Protein AF-A0A3B9WV93-F1 (afdb_monomer)

Nearest PDB structures (foldseek):
  3fdi-assembly1_A  TM=8.995E-01  e=3.261E-06  Eubacterium ventriosum ATCC 27560
  3fdi-assembly1_B  TM=7.992E-01  e=3.435E-06  Eubacterium ventriosum ATCC 27560
  4typ-assembly3_A  TM=5.478E-01  e=4.804E-01  Bacillus subtilis subsp. subtilis str. 168
  8q2b-assembly1_B  TM=4.587E-01  e=6.911E-01  Escherichia coli
  2j96-assembly1_B  TM=1.861E-01  e=6.801E+00  Mastigocladus laminosus

Secondary structure (DSSP, 8-state):
-TTSSHHHHHHHHHHHHT--EESSHHHHHHHHHH---HHHHHHHHHHHHH-GGGGT------SPPPPTTSTTTTSHHHHHHHHHHHHHHHHHH---EE-STTHHHHTTT-TT---B-----HHHHHHHHHTTSS--HHHHHHHHHHHHHHHHHHHHHHHSS-TT-GGGSSB-

Foldseek 3Di:
DALLCPVVVQVVVCVVVVAAEDELVLLVVLCVVLVNDSVLQVVLLVCLLPDPVLVPAALADDLDADDPVDPCNSPSSNSLSSSLVSLVVDVVPTDYRYDASLSLQSCVVPPPDAFEDRDDDVVSSLVSQVVPDVDDDPRSSVVVVSVVSSSQSSNCRHNVDGPPPCVSGPYD

Structure (mmCIF, N/CA/C/O backbone):
data_AF-A0A3B9WV93-F1
#
_entry.id   AF-A0A3B9WV93-F1
#
loop_
_atom_site.group_PDB
_atom_site.id
_atom_site.type_symbol
_atom_site.label_atom_id
_atom_site.label_alt_id
_atom_site.label_comp_id
_atom_site.label_asym_id
_atom_site.label_entity_id
_atom_site.label_seq_id
_atom_site.pdbx_PDB_ins_code
_atom_site.Cartn_x
_atom_site.Cartn_y
_atom_site.Cartn_z
_atom_site.occupancy
_atom_site.B_iso_or_equiv
_atom_site.auth_seq_id
_atom_site.auth_comp_id
_atom_site.auth_asym_id
_atom_site.auth_atom_id
_atom_site.pdbx_PDB_model_num
ATOM 1 N N . MET A 1 1 ? 0.871 -4.706 -9.656 1.00 88.62 1 MET A N 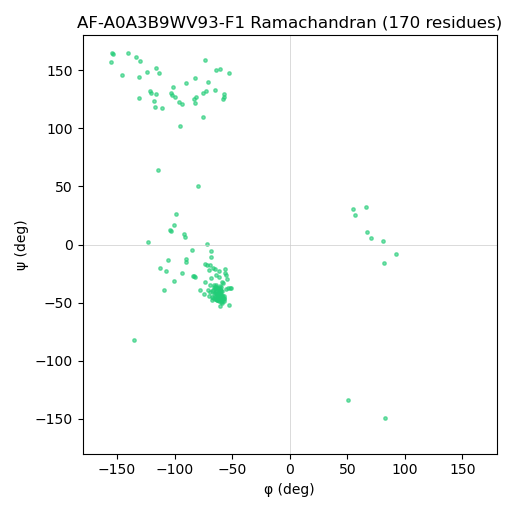1
ATOM 2 C CA . MET A 1 1 ? 2.191 -5.272 -10.055 1.00 88.62 1 MET A CA 1
ATOM 3 C C . MET A 1 1 ? 3.318 -4.223 -9.983 1.00 88.62 1 MET A C 1
ATOM 5 O O . MET A 1 1 ? 3.060 -3.050 -10.228 1.00 88.62 1 MET A O 1
ATOM 9 N N . TYR A 1 2 ? 4.551 -4.566 -9.593 1.00 94.00 2 TYR A N 1
ATOM 10 C CA . TYR A 1 2 ? 5.713 -3.657 -9.661 1.00 94.00 2 TYR A CA 1
ATOM 11 C C . TYR A 1 2 ? 6.125 -3.434 -11.122 1.00 94.00 2 TYR A C 1
ATOM 13 O O . TYR A 1 2 ? 6.050 -4.365 -11.910 1.00 94.00 2 TYR A O 1
ATOM 21 N N . GLY A 1 3 ? 6.493 -2.205 -11.491 1.00 94.94 3 GLY A N 1
ATOM 22 C CA . GLY A 1 3 ? 6.798 -1.840 -12.884 1.00 94.94 3 GLY A CA 1
ATOM 23 C C . GLY A 1 3 ? 5.577 -1.521 -13.763 1.00 94.94 3 GLY A C 1
ATOM 24 O O . GLY A 1 3 ? 5.721 -0.835 -14.760 1.00 94.94 3 GLY A O 1
ATOM 25 N N . SER A 1 4 ? 4.358 -1.886 -13.353 1.00 96.38 4 SER A N 1
ATOM 26 C CA . SER A 1 4 ? 3.129 -1.671 -14.153 1.00 96.38 4 SER A CA 1
ATOM 27 C C . SER A 1 4 ? 2.676 -0.216 -14.343 1.00 96.38 4 SER A C 1
ATOM 29 O O . SER A 1 4 ? 1.685 0.033 -15.014 1.00 96.38 4 SER A O 1
ATOM 31 N N . GLY A 1 5 ? 3.329 0.756 -13.703 1.00 95.56 5 GLY A N 1
ATOM 32 C CA . GLY A 1 5 ? 2.891 2.156 -13.746 1.00 95.56 5 GLY A CA 1
ATOM 33 C C . GLY A 1 5 ? 1.754 2.521 -12.782 1.00 95.56 5 GLY A C 1
ATOM 34 O O . GLY A 1 5 ? 1.375 3.684 -12.739 1.00 95.56 5 GLY A O 1
ATOM 35 N N . GLY A 1 6 ? 1.265 1.606 -11.933 1.00 95.50 6 GLY A N 1
ATOM 36 C CA . GLY A 1 6 ? 0.148 1.899 -11.016 1.00 95.50 6 GLY A CA 1
ATOM 37 C C . GLY A 1 6 ? 0.338 3.131 -10.113 1.00 95.50 6 GLY A C 1
ATOM 38 O O . GLY A 1 6 ? -0.593 3.907 -9.934 1.00 95.50 6 GLY A O 1
ATOM 39 N N . ARG A 1 7 ? 1.559 3.384 -9.609 1.00 95.00 7 ARG A N 1
ATOM 40 C CA . ARG A 1 7 ? 1.860 4.634 -8.874 1.00 95.00 7 ARG A CA 1
ATOM 41 C C . ARG A 1 7 ? 1.749 5.868 -9.774 1.00 95.00 7 ARG A C 1
ATOM 43 O O . ARG A 1 7 ? 1.261 6.895 -9.328 1.00 95.00 7 ARG A O 1
ATOM 50 N N . THR A 1 8 ? 2.239 5.773 -11.007 1.00 95.81 8 THR A N 1
ATOM 51 C CA . THR A 1 8 ? 2.207 6.876 -11.973 1.00 95.81 8 THR A CA 1
ATOM 52 C C . THR A 1 8 ? 0.763 7.240 -12.303 1.00 95.81 8 THR A C 1
ATOM 54 O O . THR A 1 8 ? 0.401 8.403 -12.197 1.00 95.81 8 THR A O 1
ATOM 57 N N . VAL A 1 9 ? -0.077 6.241 -12.596 1.00 97.19 9 VAL A N 1
ATOM 58 C CA . VAL A 1 9 ? -1.516 6.438 -12.836 1.00 97.19 9 VAL A CA 1
ATOM 59 C C . VAL A 1 9 ? -2.195 7.080 -11.625 1.00 97.19 9 VAL A C 1
ATOM 61 O O . VAL A 1 9 ? -2.934 8.044 -11.790 1.00 97.19 9 VAL A O 1
ATOM 64 N N . ALA A 1 10 ? -1.906 6.602 -10.411 1.00 97.12 10 ALA A N 1
ATOM 65 C CA . ALA A 1 10 ? -2.449 7.178 -9.181 1.00 97.12 10 ALA A CA 1
ATOM 66 C C . ALA A 1 10 ? -2.058 8.655 -8.988 1.00 97.12 10 ALA A C 1
ATOM 68 O O . ALA A 1 10 ? -2.918 9.473 -8.673 1.00 97.12 10 ALA A O 1
ATOM 69 N N . GLY A 1 11 ? -0.787 9.003 -9.224 1.00 97.31 11 GLY A N 1
ATOM 70 C CA . GLY A 1 11 ? -0.310 10.387 -9.154 1.00 97.31 11 GLY A CA 1
ATOM 71 C C . GLY A 1 11 ? -0.984 11.287 -10.189 1.00 97.31 11 GLY A C 1
ATOM 72 O O . GLY A 1 11 ? -1.524 12.328 -9.836 1.00 97.31 11 GLY A O 1
ATOM 73 N N . MET A 1 12 ? -1.057 10.839 -11.446 1.00 98.19 12 MET A N 1
ATOM 74 C CA . MET A 1 12 ? -1.746 11.575 -12.514 1.00 98.19 12 MET A CA 1
ATOM 75 C C . MET A 1 12 ? -3.235 11.779 -12.210 1.00 98.19 12 MET A C 1
ATOM 77 O O . MET A 1 12 ? -3.791 12.833 -12.511 1.00 98.19 12 MET A O 1
ATOM 81 N N . LEU A 1 13 ? -3.897 10.775 -11.627 1.00 98.06 13 LEU A N 1
ATOM 82 C CA . LEU A 1 13 ? -5.300 10.873 -11.234 1.00 98.06 13 LEU A CA 1
ATOM 83 C C . LEU A 1 13 ? -5.491 11.884 -10.099 1.00 98.06 13 LEU A C 1
ATOM 85 O O . LEU A 1 13 ? -6.386 12.722 -10.178 1.00 98.06 13 LEU A O 1
ATOM 89 N N . SER A 1 14 ? -4.637 11.821 -9.077 1.00 98.12 14 SER A N 1
ATOM 90 C CA . SER A 1 14 ? -4.625 12.761 -7.954 1.00 98.12 14 SER A CA 1
ATOM 91 C C . SER A 1 14 ? -4.442 14.203 -8.429 1.00 98.12 14 SER A C 1
ATOM 93 O O . SER A 1 14 ? -5.258 15.057 -8.086 1.00 98.12 14 SER A O 1
ATOM 95 N N . GLU A 1 15 ? -3.459 14.463 -9.297 1.00 98.31 15 GLU A N 1
ATOM 96 C CA . GLU A 1 15 ? -3.227 15.785 -9.892 1.00 98.31 15 GLU A CA 1
ATOM 97 C C . GLU A 1 15 ? -4.426 16.261 -10.715 1.00 98.31 15 GLU A C 1
ATOM 99 O O . GLU A 1 15 ? -4.878 17.395 -10.570 1.00 98.31 15 GLU A O 1
ATOM 104 N N . ARG A 1 16 ? -4.980 15.383 -11.558 1.00 98.44 16 ARG A N 1
ATOM 105 C CA . ARG A 1 16 ? -6.114 15.719 -12.426 1.00 98.44 16 ARG A CA 1
ATOM 106 C C . ARG A 1 16 ? -7.381 16.058 -11.643 1.00 98.44 16 ARG A C 1
ATOM 108 O O . ARG A 1 16 ? -8.150 16.905 -12.088 1.00 98.44 16 ARG A O 1
ATOM 115 N N . LEU A 1 17 ? -7.627 15.363 -10.536 1.00 97.94 17 LEU A N 1
ATOM 116 C CA . LEU A 1 17 ? -8.811 15.564 -9.698 1.00 97.94 17 LEU A CA 1
ATOM 117 C C . LEU A 1 17 ? -8.595 16.612 -8.599 1.00 97.94 17 LEU A C 1
ATOM 119 O O . LEU A 1 17 ? -9.567 17.037 -7.983 1.00 97.94 17 LEU A O 1
ATOM 123 N N . GLY A 1 18 ? -7.351 17.027 -8.348 1.00 98.19 18 GLY A N 1
ATOM 124 C CA . GLY A 1 18 ? -7.019 17.948 -7.263 1.00 98.19 18 GLY A CA 1
ATOM 125 C C . GLY A 1 18 ? -7.253 17.354 -5.871 1.00 98.19 18 GLY A C 1
ATOM 126 O O . GLY A 1 18 ? -7.614 18.089 -4.957 1.00 98.19 18 GLY A O 1
ATOM 127 N N . ILE A 1 19 ? -7.078 16.037 -5.711 1.00 98.00 19 ILE A N 1
ATOM 128 C CA . ILE A 1 19 ? -7.288 15.321 -4.440 1.00 98.00 19 ILE A CA 1
ATOM 129 C C . ILE A 1 19 ? -5.983 14.700 -3.924 1.00 98.00 19 ILE A C 1
ATOM 131 O O . ILE A 1 19 ? -5.134 14.347 -4.745 1.00 98.00 19 ILE A O 1
ATOM 135 N N . PRO A 1 20 ? -5.800 14.510 -2.604 1.00 97.44 20 PRO A N 1
ATOM 136 C CA . PRO A 1 20 ? -4.574 13.936 -2.048 1.00 97.44 20 PRO A CA 1
ATOM 137 C C . PRO A 1 20 ? -4.267 12.515 -2.536 1.00 97.44 20 PRO A C 1
ATOM 139 O O . PRO A 1 20 ? -5.167 11.725 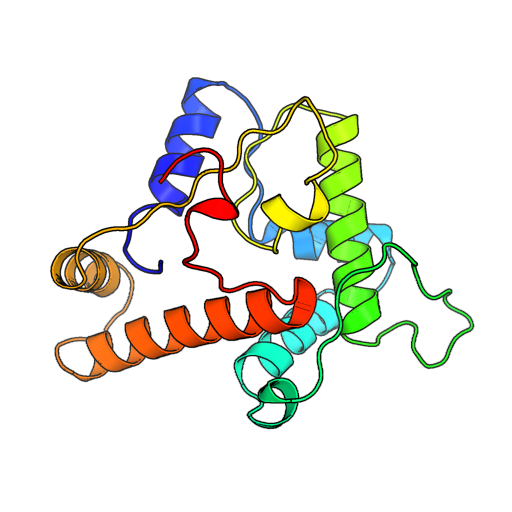-2.831 1.00 97.44 20 PRO A O 1
ATOM 142 N N . PHE A 1 21 ? -2.976 12.179 -2.570 1.00 96.69 21 PHE A N 1
ATOM 143 C CA . PHE A 1 21 ? -2.466 10.847 -2.891 1.00 96.69 21 PHE A CA 1
ATOM 144 C C . PHE A 1 21 ? -1.700 10.260 -1.702 1.00 96.69 21 PHE A C 1
ATOM 146 O O . PHE A 1 21 ? -0.711 10.836 -1.256 1.00 96.69 21 PHE A O 1
ATOM 153 N N . TYR A 1 22 ? -2.121 9.083 -1.238 1.00 95.75 22 TYR A N 1
ATOM 154 C CA . TYR A 1 22 ? -1.522 8.377 -0.111 1.00 95.75 22 TYR A CA 1
ATOM 155 C C . TYR A 1 22 ? -0.905 7.034 -0.522 1.00 95.75 22 TYR A C 1
ATOM 157 O O . TYR A 1 22 ? -1.553 6.177 -1.133 1.00 95.75 22 TYR A O 1
ATOM 165 N N . ASP A 1 23 ? 0.354 6.817 -0.129 1.00 88.38 23 ASP A N 1
ATOM 166 C CA . ASP A 1 23 ? 1.041 5.532 -0.295 1.00 88.38 23 ASP A CA 1
ATOM 167 C C . ASP A 1 23 ? 1.829 5.097 0.961 1.00 88.38 23 ASP A C 1
ATOM 169 O O . ASP A 1 23 ? 1.352 4.298 1.767 1.00 88.38 23 ASP A O 1
ATOM 173 N N . LYS A 1 24 ? 3.045 5.613 1.154 1.00 74.19 24 LYS A N 1
ATOM 174 C CA . LYS A 1 24 ? 3.946 5.328 2.265 1.00 74.19 24 LYS A CA 1
ATOM 175 C C . LYS A 1 24 ? 3.586 6.213 3.445 1.00 74.19 24 LYS A C 1
ATOM 177 O O . LYS A 1 24 ? 3.748 5.770 4.576 1.00 74.19 24 LYS A O 1
ATOM 182 N N . ASP A 1 25 ? 3.007 7.384 3.178 1.00 82.56 25 ASP A N 1
ATOM 183 C CA . ASP A 1 25 ? 2.492 8.300 4.194 1.00 82.56 25 ASP A CA 1
ATOM 184 C C . ASP A 1 25 ? 1.473 7.650 5.133 1.00 82.56 25 ASP A C 1
ATOM 186 O O . ASP A 1 25 ? 1.396 8.038 6.291 1.00 82.56 25 ASP A O 1
ATOM 190 N N . LEU A 1 26 ? 0.759 6.603 4.702 1.00 88.81 26 LEU A N 1
ATOM 191 C CA . LEU A 1 26 ? -0.154 5.855 5.574 1.00 88.81 26 LEU A CA 1
ATOM 192 C C . LEU A 1 26 ? 0.544 5.267 6.807 1.00 88.81 26 LEU A C 1
ATOM 194 O O . LEU A 1 26 ? -0.064 5.162 7.867 1.00 88.81 26 LEU A O 1
ATOM 198 N N . VAL A 1 27 ? 1.817 4.882 6.677 1.00 88.50 27 VAL A N 1
ATOM 199 C CA . VAL A 1 27 ? 2.608 4.348 7.793 1.00 88.50 27 VAL A CA 1
ATOM 200 C C . VAL A 1 27 ? 2.925 5.450 8.799 1.00 88.50 27 VAL A C 1
ATOM 202 O O . VAL A 1 27 ? 2.750 5.256 10.000 1.00 88.50 27 VAL A O 1
ATOM 205 N N . ARG A 1 28 ? 3.333 6.617 8.299 1.00 91.69 28 ARG A N 1
ATOM 206 C CA . ARG A 1 28 ? 3.610 7.796 9.114 1.00 91.69 28 ARG A CA 1
ATOM 207 C C . ARG A 1 28 ? 2.350 8.293 9.826 1.00 91.69 28 ARG A C 1
ATOM 209 O O . ARG A 1 28 ? 2.373 8.464 11.037 1.00 91.69 28 ARG A O 1
ATOM 216 N N . LEU A 1 29 ? 1.229 8.417 9.115 1.00 93.00 29 LEU A N 1
ATOM 217 C CA . LEU A 1 29 ? -0.061 8.805 9.701 1.00 93.00 29 LEU A CA 1
ATOM 218 C C . LEU A 1 29 ? -0.530 7.810 10.774 1.00 93.00 29 LEU A C 1
ATOM 220 O O . LEU A 1 29 ? -1.052 8.216 11.809 1.00 93.00 29 LEU A O 1
ATOM 224 N N . ALA A 1 30 ? -0.322 6.507 10.555 1.00 92.62 30 ALA A N 1
ATOM 225 C CA . ALA A 1 30 ? -0.633 5.491 11.559 1.00 92.62 30 ALA A CA 1
ATOM 226 C C . ALA A 1 30 ? 0.270 5.609 12.795 1.00 92.62 30 ALA A C 1
ATOM 228 O O . ALA A 1 30 ? -0.217 5.459 13.912 1.00 92.62 30 ALA A O 1
ATOM 229 N N . SER A 1 31 ? 1.558 5.911 12.603 1.00 94.00 31 SER A N 1
ATOM 230 C CA . SER A 1 31 ? 2.506 6.172 13.691 1.00 94.00 31 SER A CA 1
ATOM 231 C C . SER A 1 31 ? 2.097 7.388 14.524 1.00 94.00 31 SER A C 1
ATOM 233 O O . SER A 1 31 ? 2.067 7.302 15.752 1.00 94.00 31 SER A O 1
ATOM 235 N N . GLU A 1 32 ? 1.724 8.486 13.864 1.00 94.00 32 GLU A N 1
ATOM 236 C CA . GLU A 1 32 ? 1.263 9.721 14.506 1.00 94.00 32 GLU A CA 1
ATOM 237 C C . GLU A 1 32 ? -0.028 9.496 15.315 1.00 94.00 32 GLU A C 1
ATOM 239 O O . GLU A 1 32 ? -0.124 9.951 16.453 1.00 94.00 32 GLU A O 1
ATOM 244 N N . ASP A 1 33 ? -0.999 8.753 14.771 1.00 93.44 33 ASP A N 1
ATOM 245 C CA . ASP A 1 33 ? -2.273 8.454 15.445 1.00 93.44 33 ASP A CA 1
ATOM 246 C C . ASP A 1 33 ? -2.121 7.473 16.617 1.00 93.44 33 ASP A C 1
ATOM 248 O O . ASP A 1 33 ? -2.778 7.634 17.646 1.00 93.44 33 ASP A O 1
ATOM 252 N N . SER A 1 34 ? -1.270 6.452 16.481 1.00 91.75 34 SER A N 1
ATOM 253 C CA . SER A 1 34 ? -1.142 5.396 17.489 1.00 91.75 34 SER A CA 1
ATOM 254 C C . SER A 1 34 ? -0.091 5.688 18.564 1.00 91.75 34 SER A C 1
ATOM 256 O O . SER A 1 34 ? -0.024 4.960 19.556 1.00 91.75 34 SER A O 1
ATOM 258 N N . GLY A 1 35 ? 0.793 6.667 18.341 1.00 93.62 35 GLY A N 1
ATOM 259 C CA . GLY A 1 35 ? 1.975 6.922 19.173 1.00 93.62 35 GLY A CA 1
ATOM 260 C C . GLY A 1 35 ? 3.044 5.819 19.104 1.00 93.62 35 GLY A C 1
ATOM 261 O O . GLY A 1 35 ? 3.972 5.799 19.913 1.00 93.62 35 GLY A O 1
ATOM 262 N N . ILE A 1 36 ? 2.925 4.879 18.159 1.00 94.50 36 ILE A N 1
ATOM 263 C CA . ILE A 1 36 ? 3.884 3.781 17.974 1.00 94.50 36 ILE A CA 1
ATOM 264 C C . ILE A 1 36 ? 4.967 4.246 17.004 1.00 94.50 36 ILE A C 1
ATOM 266 O O . ILE A 1 36 ? 4.666 4.861 15.987 1.00 94.50 36 ILE A O 1
ATOM 270 N N . ASN A 1 37 ? 6.228 3.913 17.280 1.00 94.69 37 ASN A N 1
ATOM 271 C CA . ASN A 1 37 ? 7.346 4.267 16.409 1.00 94.69 37 ASN A CA 1
ATOM 272 C C . ASN A 1 37 ? 7.155 3.731 14.975 1.00 94.69 37 ASN A C 1
ATOM 274 O O . ASN A 1 37 ? 6.927 2.534 14.783 1.00 94.69 37 ASN A O 1
ATOM 278 N N . GLU A 1 38 ? 7.316 4.602 13.976 1.00 93.50 38 GLU A N 1
ATOM 279 C CA . GLU A 1 38 ? 7.171 4.288 12.548 1.00 93.50 38 GLU A CA 1
ATOM 280 C C . GLU A 1 38 ? 7.980 3.052 12.112 1.00 93.50 38 GLU A C 1
ATOM 282 O O . GLU A 1 38 ? 7.494 2.215 11.346 1.00 93.50 38 GLU A O 1
ATOM 287 N N . ALA A 1 39 ? 9.184 2.861 12.664 1.00 93.25 39 ALA A N 1
ATOM 288 C CA . ALA A 1 39 ? 10.041 1.724 12.341 1.00 93.25 39 ALA A CA 1
ATOM 289 C C . ALA A 1 39 ? 9.393 0.376 12.693 1.00 93.25 39 ALA A C 1
ATOM 291 O O . ALA A 1 39 ? 9.679 -0.626 12.039 1.00 93.25 39 ALA A O 1
ATOM 292 N N . LEU A 1 40 ? 8.502 0.317 13.691 1.00 92.19 40 LEU A N 1
ATOM 293 C CA . LEU A 1 40 ? 7.777 -0.916 14.012 1.00 92.19 40 LEU A CA 1
ATOM 294 C C . LEU A 1 40 ? 6.806 -1.305 12.896 1.00 92.19 40 LEU A C 1
ATOM 296 O O . LEU A 1 40 ? 6.744 -2.482 12.544 1.00 92.19 40 LEU A O 1
ATOM 300 N N . PHE A 1 41 ? 6.117 -0.339 12.288 1.00 90.81 41 PHE A N 1
ATOM 301 C CA . PHE A 1 41 ? 5.245 -0.589 11.140 1.00 90.81 41 PHE A CA 1
ATOM 302 C C . PHE A 1 41 ? 6.039 -1.059 9.921 1.00 90.81 41 PHE A C 1
ATOM 304 O O . PHE A 1 41 ? 5.684 -2.065 9.305 1.00 90.81 41 PHE A O 1
ATOM 311 N N . VAL A 1 42 ? 7.147 -0.377 9.607 1.00 88.19 42 VAL A N 1
ATOM 312 C CA . VAL A 1 42 ? 8.030 -0.756 8.491 1.00 88.19 42 VAL A CA 1
ATOM 313 C C . VAL A 1 42 ? 8.561 -2.179 8.688 1.00 88.19 42 VAL A C 1
ATOM 315 O O . VAL A 1 42 ? 8.430 -3.022 7.800 1.00 88.19 42 VAL A O 1
ATOM 318 N N . ASN A 1 43 ? 9.067 -2.490 9.884 1.00 88.38 43 ASN A N 1
ATOM 319 C CA . ASN A 1 43 ? 9.579 -3.819 10.216 1.00 88.38 43 ASN A CA 1
ATOM 320 C C . ASN A 1 43 ? 8.490 -4.901 10.170 1.00 88.38 43 ASN A C 1
ATOM 322 O O . ASN A 1 43 ? 8.764 -6.039 9.784 1.00 88.38 43 ASN A O 1
ATOM 326 N N . ALA A 1 44 ? 7.258 -4.583 10.575 1.00 85.44 44 ALA A N 1
ATOM 327 C CA . ALA A 1 44 ? 6.137 -5.515 10.505 1.00 85.44 44 ALA A CA 1
ATOM 328 C C . ALA A 1 44 ? 5.791 -5.871 9.055 1.00 85.44 44 ALA A C 1
ATOM 330 O O . ALA A 1 44 ? 5.659 -7.055 8.729 1.00 85.44 44 ALA A O 1
ATOM 331 N N . ASP A 1 45 ? 5.725 -4.869 8.175 1.00 82.94 45 ASP A N 1
ATOM 332 C CA . ASP A 1 45 ? 5.515 -5.077 6.743 1.00 82.94 45 ASP A CA 1
ATOM 333 C C . ASP A 1 45 ? 6.624 -5.945 6.135 1.00 82.94 45 ASP A C 1
ATOM 335 O O . ASP A 1 45 ? 6.344 -6.890 5.395 1.00 82.94 45 ASP A O 1
ATOM 339 N N . GLU A 1 46 ? 7.887 -5.659 6.461 1.00 81.81 46 GLU A N 1
ATOM 340 C CA . GLU A 1 46 ? 9.036 -6.431 5.981 1.00 81.81 46 GLU A CA 1
ATOM 341 C C . GLU A 1 46 ? 9.032 -7.877 6.486 1.00 81.81 46 GLU A C 1
ATOM 343 O O . GLU A 1 46 ? 9.314 -8.801 5.719 1.00 81.81 46 GLU A O 1
ATOM 348 N N . LYS A 1 47 ? 8.664 -8.106 7.751 1.00 80.38 47 LYS A N 1
ATOM 349 C CA . LYS A 1 47 ? 8.546 -9.456 8.319 1.00 80.38 47 LYS A CA 1
ATOM 350 C C . LYS A 1 47 ? 7.500 -10.291 7.590 1.00 80.38 47 LYS A C 1
ATOM 352 O O . LYS A 1 47 ? 7.772 -11.457 7.306 1.00 80.38 47 LYS A O 1
ATOM 357 N N . VAL A 1 48 ? 6.341 -9.715 7.264 1.00 77.75 48 VAL A N 1
ATOM 358 C CA . VAL A 1 48 ? 5.305 -10.411 6.478 1.00 77.75 48 VAL A CA 1
ATOM 359 C C . VAL A 1 48 ? 5.833 -10.756 5.085 1.00 77.75 48 VAL A C 1
ATOM 361 O O . VAL A 1 48 ? 5.648 -11.876 4.624 1.00 77.75 48 VAL A O 1
ATOM 364 N N . ARG A 1 49 ? 6.570 -9.837 4.451 1.00 73.44 49 ARG A N 1
ATOM 365 C CA . ARG A 1 49 ? 7.155 -10.032 3.114 1.00 73.44 49 ARG A CA 1
ATOM 366 C C . ARG A 1 49 ? 8.283 -11.072 3.059 1.00 73.44 49 ARG A C 1
ATOM 368 O O . ARG A 1 49 ? 8.524 -11.649 2.005 1.00 73.44 49 ARG A O 1
ATOM 375 N N . ASN A 1 50 ? 9.024 -11.278 4.146 1.00 71.50 50 ASN A N 1
ATOM 376 C CA . ASN A 1 50 ? 10.238 -12.106 4.132 1.00 71.50 50 ASN A CA 1
ATOM 377 C C . ASN A 1 50 ? 10.070 -13.487 4.788 1.00 71.50 50 ASN A C 1
ATOM 379 O O . ASN A 1 50 ? 10.935 -14.350 4.625 1.00 71.50 50 ASN A O 1
ATOM 383 N N . SER A 1 51 ? 8.988 -13.733 5.530 1.00 68.12 51 SER A N 1
ATOM 384 C CA . SER A 1 51 ? 8.828 -14.975 6.291 1.00 68.12 51 SER A CA 1
ATOM 385 C C . SER A 1 51 ? 8.004 -16.029 5.548 1.00 68.12 51 SER A C 1
ATOM 387 O O . SER A 1 51 ? 6.830 -15.852 5.233 1.00 68.12 51 SER A O 1
ATOM 389 N N . LYS A 1 52 ? 8.616 -17.206 5.353 1.00 59.53 52 LYS A N 1
ATOM 390 C CA . LYS A 1 52 ? 7.956 -18.398 4.791 1.00 59.53 52 LYS A CA 1
ATOM 391 C C . LYS A 1 52 ? 6.869 -18.973 5.718 1.00 59.53 52 LYS A C 1
ATOM 393 O O . LYS A 1 52 ? 6.009 -19.702 5.236 1.00 59.53 52 LYS A O 1
ATOM 398 N N . ILE A 1 53 ? 6.898 -18.651 7.018 1.00 55.22 53 ILE A N 1
ATOM 399 C CA . ILE A 1 53 ? 5.971 -19.165 8.047 1.00 55.22 53 ILE A CA 1
ATOM 400 C C . ILE A 1 53 ? 4.582 -18.517 7.917 1.00 55.22 53 ILE A C 1
ATOM 402 O O . ILE A 1 53 ? 3.566 -19.180 8.127 1.00 55.22 53 ILE A O 1
ATOM 406 N N . PHE A 1 54 ? 4.510 -17.257 7.472 1.00 55.66 54 PHE A N 1
ATOM 407 C CA . PHE A 1 54 ? 3.236 -16.559 7.242 1.00 55.66 54 PHE A CA 1
ATOM 408 C C . PHE A 1 54 ? 2.462 -17.062 6.013 1.00 55.66 54 PHE A C 1
ATOM 410 O O . PHE A 1 54 ? 1.364 -16.590 5.748 1.00 55.66 54 PHE A O 1
ATOM 417 N N . ARG A 1 55 ? 2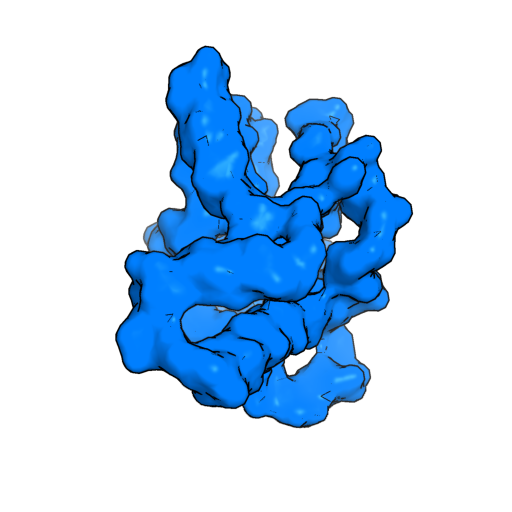.977 -18.066 5.286 1.00 54.06 55 ARG A N 1
ATOM 418 C CA . ARG A 1 55 ? 2.223 -18.739 4.216 1.00 54.06 55 ARG A CA 1
ATOM 419 C C . ARG A 1 55 ? 1.101 -19.644 4.738 1.00 54.06 55 ARG A C 1
ATOM 421 O O . ARG A 1 55 ? 0.223 -19.997 3.960 1.00 54.06 55 ARG A O 1
ATOM 428 N N . ILE A 1 56 ? 1.129 -20.023 6.022 1.00 53.41 56 ILE A N 1
ATOM 429 C CA . ILE A 1 56 ? 0.146 -20.936 6.640 1.00 53.41 56 ILE A CA 1
ATOM 430 C C . ILE A 1 56 ? -0.783 -20.191 7.611 1.00 53.41 56 ILE A C 1
ATOM 432 O O . ILE A 1 56 ? -1.982 -20.456 7.646 1.00 53.41 56 ILE A O 1
ATOM 436 N N . ALA A 1 57 ? -0.256 -19.234 8.379 1.00 62.38 57 ALA A N 1
ATOM 437 C CA . ALA A 1 57 ? -1.060 -18.411 9.279 1.00 62.38 57 ALA A CA 1
ATOM 438 C C . ALA A 1 57 ? -1.692 -17.240 8.512 1.00 62.38 57 ALA A C 1
ATOM 440 O O . ALA A 1 57 ? -0.970 -16.471 7.890 1.00 62.38 57 ALA A O 1
ATOM 441 N N . LYS A 1 58 ? -3.019 -17.077 8.580 1.00 69.62 58 LYS A N 1
ATOM 442 C CA . LYS A 1 58 ? -3.720 -15.880 8.085 1.00 69.62 58 LYS A CA 1
ATOM 443 C C . LYS A 1 58 ? -4.077 -14.979 9.262 1.00 69.62 58 LYS A C 1
ATOM 445 O O . LYS A 1 58 ? -4.591 -15.462 10.267 1.00 69.62 58 LYS A O 1
ATOM 450 N N . SER A 1 59 ? -3.853 -13.678 9.120 1.00 78.75 59 SER A N 1
ATOM 451 C CA . SER A 1 59 ? -4.330 -12.663 10.062 1.00 78.75 59 SER A CA 1
ATOM 452 C C . SER A 1 59 ? -5.345 -11.784 9.347 1.00 78.75 59 SER A C 1
ATOM 454 O O . SER A 1 59 ? -5.109 -10.594 9.135 1.00 78.75 59 SER A O 1
ATOM 456 N N . VAL A 1 60 ? -6.459 -12.400 8.943 1.00 81.69 60 VAL A N 1
ATOM 457 C CA . VAL A 1 60 ? -7.510 -11.697 8.208 1.00 81.69 60 VAL A CA 1
ATOM 458 C C . VAL A 1 60 ? -7.993 -10.519 9.044 1.00 81.69 60 VAL A C 1
ATOM 460 O O . VAL A 1 60 ? -8.373 -10.680 10.206 1.00 81.69 60 VAL A O 1
ATOM 463 N N . TYR A 1 61 ? -7.943 -9.333 8.448 1.00 85.50 61 TYR A N 1
ATOM 464 C CA . TYR A 1 61 ? -8.389 -8.105 9.079 1.00 85.50 61 TYR A CA 1
ATOM 465 C C . TYR A 1 61 ? -9.854 -8.216 9.508 1.00 85.50 61 TYR A C 1
ATOM 467 O O . TYR A 1 61 ? -10.722 -8.546 8.696 1.00 85.50 61 TYR A O 1
ATOM 475 N N . ASN A 1 62 ? -10.108 -7.925 10.786 1.00 83.31 62 ASN A N 1
ATOM 476 C CA . ASN A 1 62 ? -11.431 -7.979 11.409 1.00 83.31 62 ASN A CA 1
ATOM 477 C C . ASN A 1 62 ? -11.870 -6.646 12.043 1.00 83.31 62 ASN A C 1
ATOM 479 O O . ASN A 1 62 ? -12.946 -6.589 12.623 1.00 83.31 62 ASN A O 1
ATOM 483 N N . GLY A 1 63 ? -11.065 -5.582 11.942 1.00 82.06 63 GLY A N 1
ATOM 484 C CA . GLY A 1 63 ? -11.446 -4.238 12.395 1.00 82.06 63 GLY A CA 1
ATOM 485 C C . GLY A 1 63 ? -11.077 -3.849 13.826 1.00 82.06 63 GLY A C 1
ATOM 486 O O . GLY A 1 63 ? -11.205 -2.676 14.161 1.00 82.06 63 GLY A O 1
ATOM 487 N N . GLU A 1 64 ? -10.590 -4.768 14.659 1.00 87.75 64 GLU A N 1
ATOM 488 C CA . GLU A 1 64 ? -10.422 -4.507 16.096 1.00 87.75 64 GLU A CA 1
ATOM 489 C C . GLU A 1 64 ? -9.019 -4.008 16.453 1.00 87.75 64 GLU A C 1
ATOM 491 O O . GLU A 1 64 ? -8.028 -4.706 16.244 1.00 87.75 64 GLU A O 1
ATOM 496 N N . ILE A 1 65 ? -8.924 -2.818 17.049 1.00 90.88 65 ILE A N 1
ATOM 497 C CA . ILE A 1 65 ? -7.662 -2.308 17.598 1.00 90.88 65 ILE A CA 1
ATOM 498 C C . ILE A 1 65 ? -7.432 -2.919 18.978 1.00 90.88 65 ILE A C 1
ATOM 500 O O . ILE A 1 65 ? -8.272 -2.825 19.871 1.00 90.88 65 ILE A O 1
ATOM 504 N N . ILE A 1 66 ? -6.261 -3.518 19.153 1.00 90.00 66 ILE A N 1
ATOM 505 C CA . ILE A 1 66 ? -5.785 -4.022 20.436 1.00 90.00 66 ILE A CA 1
ATOM 506 C C . ILE A 1 66 ? -5.342 -2.813 21.282 1.00 90.00 66 ILE A C 1
ATOM 508 O O . ILE A 1 66 ? -4.587 -1.979 20.772 1.00 90.00 66 ILE A O 1
ATOM 512 N N . PRO A 1 67 ? -5.789 -2.691 22.548 1.00 89.50 67 PRO A N 1
ATOM 513 C CA . PRO A 1 67 ? -5.495 -1.531 23.388 1.00 89.50 67 PRO A CA 1
ATOM 514 C C . PRO A 1 67 ? -4.034 -1.505 23.883 1.00 89.50 67 PRO A C 1
ATOM 516 O O . PRO A 1 67 ? -3.405 -2.566 23.954 1.00 89.50 67 PRO A O 1
ATOM 519 N N . PRO A 1 68 ? -3.511 -0.326 24.289 1.00 90.19 68 PRO A N 1
ATOM 520 C CA . PRO A 1 68 ? -2.132 -0.150 24.774 1.00 90.19 68 PRO A CA 1
ATOM 521 C C . PRO A 1 68 ? -1.725 -1.066 25.931 1.00 90.19 68 PRO A C 1
ATOM 523 O O . PRO A 1 68 ? -0.566 -1.454 26.031 1.00 90.19 68 PRO A O 1
ATOM 526 N N . GLU A 1 69 ? -2.686 -1.453 26.770 1.00 91.25 69 GLU A N 1
ATOM 527 C CA . GLU A 1 69 ? -2.468 -2.312 27.943 1.00 91.25 69 GLU A CA 1
ATOM 528 C C . GLU A 1 69 ? -2.111 -3.763 27.572 1.00 91.25 69 GLU A C 1
ATOM 530 O O . GLU A 1 69 ? -1.635 -4.544 28.399 1.00 91.25 69 GLU A O 1
ATOM 535 N N . SER A 1 70 ? -2.383 -4.163 26.327 1.00 93.88 70 SER A N 1
ATOM 536 C CA . SER A 1 70 ? -2.133 -5.518 25.853 1.00 93.88 70 SER A CA 1
ATOM 537 C C . SER A 1 70 ? -0.678 -5.715 25.445 1.00 93.88 70 SER A C 1
ATOM 539 O O . SER A 1 70 ? -0.076 -4.886 24.764 1.00 93.88 70 SER A O 1
ATOM 541 N N . LYS A 1 71 ? -0.142 -6.906 25.727 1.00 90.31 71 LYS A N 1
ATOM 542 C CA . LYS A 1 71 ? 1.173 -7.334 25.221 1.00 90.31 71 LYS A CA 1
ATOM 543 C C . LYS A 1 71 ? 1.234 -7.391 23.690 1.00 90.31 71 LYS A C 1
ATOM 545 O O . LYS A 1 71 ? 2.317 -7.283 23.124 1.00 90.31 71 LYS A O 1
ATOM 550 N N . ASP A 1 72 ? 0.083 -7.515 23.030 1.00 91.12 72 ASP A N 1
ATOM 551 C CA . ASP A 1 72 ? -0.030 -7.582 21.571 1.00 91.12 72 ASP A CA 1
ATOM 552 C C . ASP A 1 72 ? -0.246 -6.209 20.914 1.00 91.12 72 ASP A C 1
ATOM 554 O O . ASP A 1 72 ? -0.495 -6.136 19.705 1.00 91.12 72 ASP A O 1
ATOM 558 N N . PHE A 1 73 ? -0.134 -5.111 21.673 1.00 91.81 73 PHE A N 1
ATOM 559 C CA . PHE A 1 73 ? -0.346 -3.751 21.171 1.00 91.81 73 PHE A CA 1
ATOM 560 C C . PHE A 1 73 ? 0.531 -3.411 19.956 1.00 91.81 73 PHE A C 1
ATOM 562 O O . PHE A 1 73 ? 0.063 -2.789 19.007 1.00 91.81 73 PHE A O 1
ATOM 569 N N . THR A 1 74 ? 1.784 -3.866 19.937 1.00 92.06 74 THR A N 1
ATOM 570 C CA . THR A 1 74 ? 2.728 -3.641 18.826 1.00 92.06 74 THR A CA 1
ATOM 571 C C . THR A 1 74 ? 2.864 -4.853 17.899 1.00 92.06 74 THR A C 1
ATOM 573 O O . THR A 1 74 ? 3.814 -4.947 17.119 1.00 92.06 74 THR A O 1
ATOM 576 N N . SER A 1 75 ? 1.924 -5.802 17.961 1.00 90.88 75 SER A N 1
ATOM 577 C CA . SER A 1 75 ? 1.902 -6.955 17.057 1.00 90.88 75 SER A CA 1
ATOM 578 C C . SER A 1 75 ? 1.680 -6.523 15.603 1.00 90.88 75 SER A C 1
ATOM 580 O O . SER A 1 75 ? 0.968 -5.558 15.332 1.00 90.88 75 SER A O 1
ATOM 582 N N . ASN A 1 76 ? 2.216 -7.284 14.639 1.00 89.50 76 ASN A N 1
ATOM 583 C CA . ASN A 1 76 ? 2.028 -7.005 13.206 1.00 89.50 76 ASN A CA 1
ATOM 584 C C . ASN A 1 76 ? 0.544 -6.841 12.828 1.00 89.50 76 ASN A C 1
ATOM 586 O O . ASN A 1 76 ? 0.203 -5.976 12.024 1.00 89.50 76 ASN A O 1
ATOM 590 N N . ARG A 1 77 ? -0.339 -7.643 13.440 1.00 89.25 77 ARG A N 1
ATOM 591 C CA . ARG A 1 77 ? -1.790 -7.541 13.254 1.00 89.25 77 ARG A CA 1
ATOM 592 C C . ARG A 1 77 ? -2.315 -6.185 13.714 1.00 89.25 77 ARG A C 1
ATOM 594 O O . ARG A 1 77 ? -3.044 -5.546 12.966 1.00 89.25 77 ARG A O 1
ATOM 601 N N . ASN A 1 78 ? -1.940 -5.736 14.912 1.00 93.00 78 ASN A N 1
ATOM 602 C CA . ASN A 1 78 ? -2.431 -4.459 15.417 1.00 93.00 78 ASN A CA 1
ATOM 603 C C . ASN A 1 78 ? -1.863 -3.265 14.639 1.00 93.00 78 ASN A C 1
ATOM 605 O O . ASN A 1 78 ? -2.576 -2.301 14.383 1.00 93.00 78 ASN A O 1
ATOM 609 N N . LEU A 1 79 ? -0.610 -3.357 14.188 1.00 93.38 79 LEU A N 1
ATOM 610 C CA . LEU A 1 79 ? -0.003 -2.351 13.313 1.00 93.38 79 LEU A CA 1
ATOM 611 C C . LEU A 1 79 ? -0.769 -2.227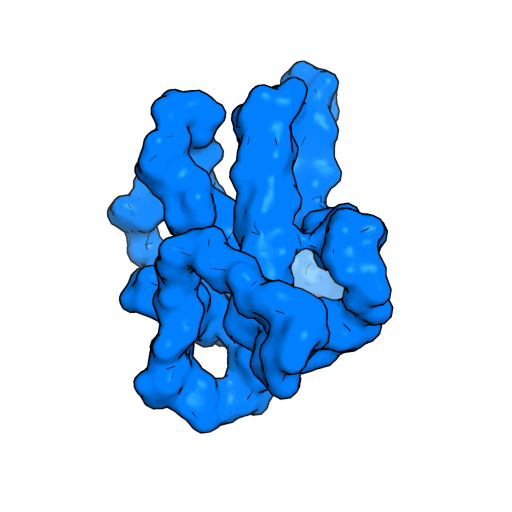 11.986 1.00 93.38 79 LEU A C 1
ATOM 613 O O . LEU A 1 79 ? -1.043 -1.115 11.537 1.00 93.38 79 LEU A O 1
ATOM 617 N N . PHE A 1 80 ? -1.195 -3.348 11.395 1.00 93.38 80 PHE A N 1
ATOM 618 C CA . PHE A 1 80 ? -2.101 -3.321 10.245 1.00 93.38 80 PHE A CA 1
ATOM 619 C C . PHE A 1 80 ? -3.470 -2.721 10.602 1.00 93.38 80 PHE A C 1
ATOM 621 O O . PHE A 1 80 ? -4.013 -1.937 9.829 1.00 93.38 80 PHE A O 1
ATOM 628 N N . ASN A 1 81 ? -4.024 -3.027 11.781 1.00 94.12 81 ASN A N 1
ATOM 629 C CA . ASN A 1 81 ? -5.305 -2.460 12.214 1.00 94.12 81 ASN A CA 1
ATOM 630 C C . ASN A 1 81 ? -5.250 -0.929 12.335 1.00 94.12 81 ASN A C 1
ATOM 632 O O . ASN A 1 81 ? -6.202 -0.262 11.934 1.00 94.12 81 ASN A O 1
ATOM 636 N N . PHE A 1 82 ? -4.134 -0.364 12.802 1.00 95.25 82 PHE A N 1
ATOM 637 C CA . PHE A 1 82 ? -3.915 1.085 12.783 1.00 95.25 82 PHE A CA 1
ATOM 638 C C . PHE A 1 82 ? -3.818 1.644 11.359 1.00 95.25 82 PHE A C 1
ATOM 640 O O . PHE A 1 82 ? -4.457 2.651 11.066 1.00 95.25 82 PHE A O 1
ATOM 647 N N . GLN A 1 83 ? -3.112 0.976 10.439 1.00 94.94 83 GLN A N 1
ATOM 648 C CA . GLN A 1 83 ? -3.106 1.379 9.023 1.00 94.94 83 GLN A CA 1
ATOM 649 C C . GLN A 1 83 ? -4.528 1.375 8.433 1.00 94.94 83 GLN A C 1
ATOM 651 O O . GLN A 1 83 ? -4.933 2.336 7.783 1.00 94.94 83 GLN A O 1
ATOM 656 N N . ALA A 1 84 ? -5.315 0.333 8.710 1.00 96.12 84 ALA A N 1
ATOM 657 C CA . ALA A 1 84 ? -6.697 0.226 8.258 1.00 96.12 84 ALA A CA 1
A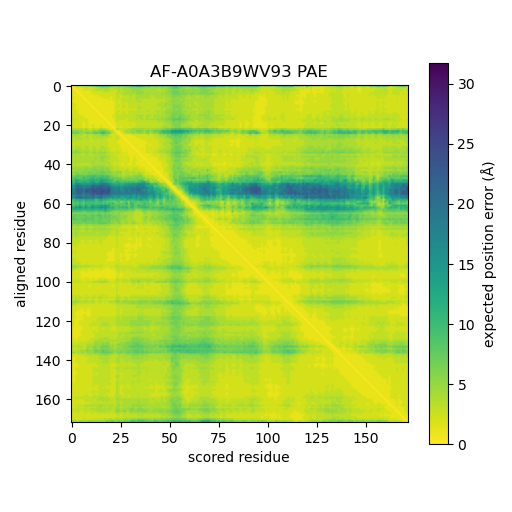TOM 658 C C . ALA A 1 84 ? -7.608 1.303 8.875 1.00 96.12 84 ALA A C 1
ATOM 660 O O . ALA A 1 84 ? -8.466 1.846 8.182 1.00 96.12 84 ALA A O 1
ATOM 661 N N . LYS A 1 85 ? -7.397 1.658 10.151 1.00 95.81 85 LYS A N 1
ATOM 662 C CA . LYS A 1 85 ? -8.084 2.779 10.815 1.00 95.81 85 LYS A CA 1
ATOM 663 C C . LYS A 1 85 ? -7.823 4.096 10.082 1.00 95.81 85 LYS A C 1
ATOM 665 O O . LYS A 1 85 ? -8.768 4.836 9.830 1.00 95.81 85 LYS A O 1
ATOM 670 N N . ILE A 1 86 ? -6.571 4.371 9.711 1.00 96.44 86 ILE A N 1
ATOM 671 C CA . ILE A 1 86 ? -6.215 5.578 8.950 1.00 96.44 86 ILE A CA 1
ATOM 672 C C . ILE A 1 86 ? -6.877 5.584 7.575 1.00 96.44 86 ILE A C 1
ATOM 674 O O . ILE A 1 86 ? -7.462 6.591 7.200 1.00 96.44 86 ILE A O 1
ATOM 678 N N . ILE A 1 87 ? -6.840 4.464 6.850 1.00 97.25 87 ILE A N 1
ATOM 679 C CA . ILE A 1 87 ? -7.485 4.344 5.533 1.00 97.25 87 ILE A CA 1
ATOM 680 C C . ILE A 1 87 ? -8.987 4.657 5.625 1.00 97.25 87 ILE A C 1
ATOM 682 O O . ILE A 1 87 ? -9.492 5.450 4.835 1.00 97.25 87 ILE A O 1
ATOM 686 N N . LYS A 1 88 ? -9.688 4.085 6.613 1.00 96.88 88 LYS A N 1
ATOM 687 C CA . LYS A 1 88 ? -11.116 4.358 6.848 1.00 96.88 88 LYS A CA 1
ATOM 688 C C . LYS A 1 88 ? -11.376 5.816 7.203 1.00 96.88 88 LYS A C 1
ATOM 690 O O . LYS A 1 88 ? -12.243 6.439 6.604 1.00 96.88 88 LYS A O 1
ATOM 695 N N . LYS A 1 89 ? -10.573 6.379 8.111 1.00 96.25 89 LYS A N 1
ATOM 696 C CA . LYS A 1 89 ? -10.671 7.790 8.493 1.00 96.25 89 LYS A CA 1
ATOM 697 C C . LYS A 1 89 ? -10.521 8.706 7.279 1.00 96.25 89 LYS A C 1
ATOM 699 O O . LYS A 1 89 ? -11.337 9.599 7.115 1.00 96.25 89 LYS A O 1
ATOM 704 N N . LEU A 1 90 ? -9.532 8.462 6.415 1.00 96.62 90 LEU A N 1
ATOM 705 C CA . LEU A 1 90 ? -9.338 9.241 5.188 1.00 96.62 90 LEU A CA 1
ATOM 706 C C . LEU A 1 90 ? -10.570 9.170 4.276 1.00 96.62 90 LEU A C 1
ATOM 708 O O . LEU A 1 90 ? -11.050 10.213 3.847 1.00 96.62 90 LEU A O 1
ATOM 712 N N . ALA A 1 91 ? -11.121 7.971 4.051 1.00 96.62 91 ALA A N 1
ATOM 713 C CA . ALA A 1 91 ? -12.312 7.771 3.219 1.00 96.62 91 ALA A CA 1
ATOM 714 C C . ALA A 1 91 ? -13.584 8.447 3.774 1.00 96.62 91 ALA A C 1
ATOM 716 O O . ALA A 1 91 ? -14.488 8.779 3.007 1.00 96.62 91 ALA A O 1
ATOM 717 N N . GLU A 1 92 ? -13.660 8.650 5.092 1.00 96.25 92 GLU A N 1
ATOM 718 C CA . GLU A 1 92 ? -14.753 9.365 5.765 1.00 96.25 92 GLU A CA 1
ATOM 719 C C . GLU A 1 92 ? -14.571 10.887 5.745 1.00 96.25 92 GLU A C 1
ATOM 721 O O . GLU A 1 92 ? -15.555 11.623 5.813 1.00 96.25 92 GLU A O 1
ATOM 726 N N . THR A 1 93 ? -13.329 11.373 5.677 1.00 96.25 93 THR A N 1
ATOM 727 C CA . THR A 1 93 ? -13.030 12.805 5.815 1.00 96.25 93 THR A CA 1
ATOM 728 C C . THR A 1 93 ? -12.802 13.522 4.495 1.00 96.25 93 THR A C 1
ATOM 730 O O . THR A 1 93 ? -13.094 14.713 4.405 1.00 96.25 93 THR A O 1
ATOM 733 N N . GLU A 1 94 ? -12.262 12.845 3.482 1.00 96.56 94 GLU A N 1
ATOM 734 C CA . GLU A 1 94 ? -11.915 13.484 2.215 1.00 96.56 94 GLU A CA 1
ATOM 735 C C . GLU A 1 94 ? -11.891 12.513 1.030 1.00 96.56 94 GLU A C 1
ATOM 737 O O . GLU A 1 94 ? -11.682 11.308 1.159 1.00 96.56 94 GLU A O 1
ATOM 742 N N . SER A 1 95 ? -12.061 13.062 -0.172 1.00 98.00 95 SER A N 1
ATOM 743 C CA . SER A 1 95 ? -11.757 12.320 -1.396 1.00 98.00 95 SER A CA 1
ATOM 744 C C . SER A 1 95 ? -10.244 12.194 -1.545 1.00 98.00 95 SER A C 1
ATOM 746 O O . SER A 1 95 ? -9.542 13.193 -1.434 1.00 98.00 95 SER A O 1
ATOM 748 N N . CYS A 1 96 ? -9.733 10.994 -1.822 1.00 97.81 96 CYS A N 1
ATOM 749 C CA . CYS A 1 96 ? -8.301 10.764 -2.008 1.00 97.81 96 CYS A CA 1
ATOM 750 C C . CYS A 1 96 ? -8.015 9.545 -2.897 1.00 97.81 96 CYS A C 1
ATOM 752 O O . CYS A 1 96 ? -8.881 8.705 -3.140 1.00 97.81 96 CYS A O 1
ATOM 754 N N . VAL A 1 97 ? -6.776 9.446 -3.381 1.00 98.25 97 VAL A N 1
ATOM 755 C CA . VAL A 1 97 ? -6.245 8.260 -4.062 1.00 98.25 97 VAL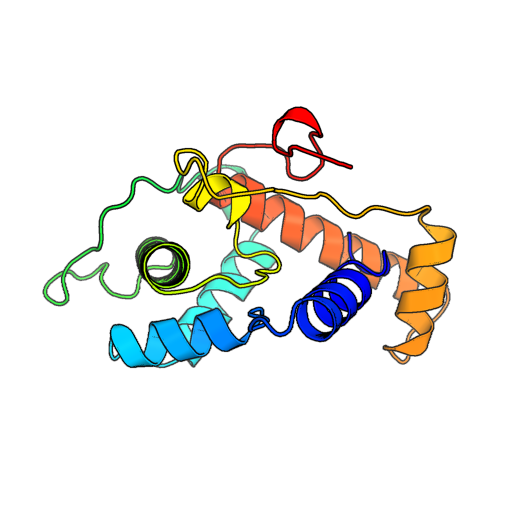 A CA 1
ATOM 756 C C . VAL A 1 97 ? -5.353 7.498 -3.090 1.00 98.25 97 VAL A C 1
ATOM 758 O O . VAL A 1 97 ? -4.425 8.070 -2.522 1.00 98.25 97 VAL A O 1
ATOM 761 N N . ILE A 1 98 ? -5.581 6.194 -2.930 1.00 97.75 98 ILE A N 1
ATOM 762 C CA . ILE A 1 98 ? -4.779 5.332 -2.052 1.00 97.75 98 ILE A CA 1
ATOM 763 C C . ILE A 1 98 ? -4.145 4.208 -2.874 1.00 97.75 98 ILE A C 1
ATOM 765 O O . ILE A 1 98 ? -4.831 3.517 -3.625 1.00 97.75 98 ILE A O 1
ATOM 769 N N . VAL A 1 99 ? -2.833 3.987 -2.724 1.00 95.88 99 VAL A N 1
ATOM 770 C CA . VAL A 1 99 ? -2.130 2.871 -3.382 1.00 95.88 99 VAL A CA 1
ATOM 771 C C . VAL A 1 99 ? -1.680 1.813 -2.378 1.00 95.88 99 VAL A C 1
ATOM 773 O O . VAL A 1 99 ? -0.781 2.027 -1.565 1.00 95.88 99 VAL A O 1
ATOM 776 N N . GLY A 1 100 ? -2.216 0.601 -2.541 1.00 92.12 100 GLY A N 1
ATOM 777 C CA . GLY A 1 100 ? -1.802 -0.589 -1.799 1.00 92.12 100 GLY A CA 1
ATOM 778 C C . GLY A 1 100 ? -2.447 -0.695 -0.417 1.00 92.12 100 GLY A C 1
ATOM 779 O O . GLY A 1 100 ? -3.582 -0.280 -0.225 1.00 92.12 100 GLY A O 1
ATOM 780 N N . ARG A 1 101 ? -1.727 -1.308 0.536 1.00 91.56 101 ARG A N 1
ATOM 781 C CA . ARG A 1 101 ? -2.165 -1.491 1.939 1.00 91.56 101 ARG A CA 1
ATOM 782 C C . ARG A 1 101 ? -3.503 -2.218 2.119 1.00 91.56 101 ARG A C 1
ATOM 784 O O . ARG A 1 101 ? -4.145 -2.062 3.149 1.00 9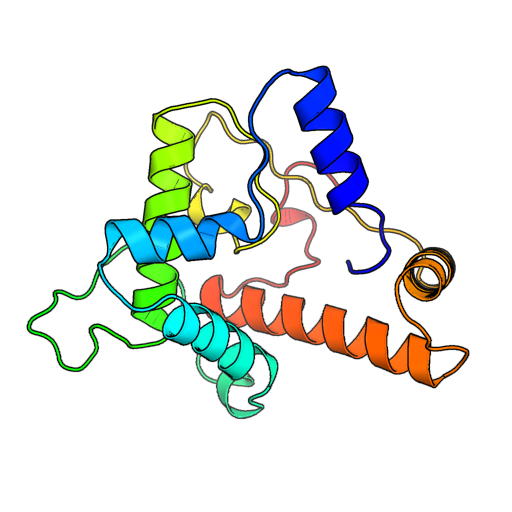1.56 101 ARG A O 1
ATOM 791 N N . CYS A 1 102 ? -3.878 -3.047 1.143 1.00 95.19 102 CYS A N 1
ATOM 792 C CA . CYS A 1 102 ? -5.155 -3.763 1.118 1.00 95.19 102 CYS A CA 1
ATOM 793 C C . CYS A 1 102 ? -6.360 -2.812 1.248 1.00 95.19 102 CYS A C 1
ATOM 795 O O . CYS A 1 102 ? -7.365 -3.168 1.864 1.00 95.19 102 CYS A O 1
ATOM 797 N N . ALA A 1 103 ? -6.232 -1.573 0.754 1.00 96.44 103 ALA A N 1
ATOM 798 C CA . ALA A 1 103 ? -7.264 -0.553 0.892 1.00 96.44 103 ALA A CA 1
ATOM 799 C C . ALA A 1 103 ? -8.587 -0.999 0.254 1.00 96.44 103 ALA A C 1
ATOM 801 O O . ALA A 1 103 ? -9.641 -0.758 0.834 1.00 96.44 103 ALA A O 1
ATOM 802 N N . GLU A 1 104 ? -8.530 -1.727 -0.867 1.00 96.31 104 GLU A N 1
ATOM 803 C CA . GLU A 1 104 ? -9.707 -2.312 -1.520 1.00 96.31 104 GLU A CA 1
ATOM 804 C C . GLU A 1 104 ? -10.469 -3.265 -0.589 1.00 96.31 104 GLU A C 1
ATOM 806 O O . GLU A 1 104 ? -11.693 -3.238 -0.527 1.00 96.31 104 GLU A O 1
ATOM 811 N N . TYR A 1 105 ? -9.757 -4.072 0.200 1.00 97.00 105 TYR A N 1
ATOM 812 C CA . TYR A 1 105 ? -10.375 -4.984 1.152 1.00 97.00 105 TYR A CA 1
ATOM 813 C C . TYR A 1 105 ? -10.845 -4.267 2.422 1.00 97.00 105 TYR A C 1
ATOM 815 O O . TYR A 1 105 ? -11.898 -4.597 2.967 1.00 97.00 105 TYR A O 1
ATOM 823 N N . VAL A 1 106 ? -10.064 -3.300 2.915 1.00 97.12 106 VAL A N 1
ATOM 824 C CA . VAL A 1 106 ? -10.386 -2.514 4.119 1.00 97.12 106 VAL A CA 1
ATOM 825 C C . VAL A 1 106 ? -11.642 -1.665 3.914 1.00 97.12 106 VAL A C 1
ATOM 827 O O . VAL A 1 106 ? -12.413 -1.500 4.863 1.00 97.12 106 VAL A O 1
ATOM 830 N N . LEU A 1 107 ? -11.848 -1.162 2.695 1.00 97.19 107 LEU A N 1
ATOM 831 C CA . LEU A 1 107 ? -12.950 -0.281 2.311 1.00 97.19 107 LEU A CA 1
ATOM 832 C C . LEU A 1 107 ? -14.052 -0.985 1.499 1.00 97.19 107 LEU A C 1
ATOM 834 O O . LEU A 1 107 ? -14.916 -0.319 0.947 1.00 97.19 107 LEU A O 1
ATOM 838 N N . LYS A 1 108 ? -14.059 -2.321 1.431 1.00 95.25 108 LYS A N 1
ATOM 839 C CA . LYS A 1 108 ? -14.990 -3.109 0.594 1.00 95.25 108 LYS A CA 1
ATOM 840 C C . LYS A 1 108 ? -16.488 -2.853 0.840 1.00 95.25 108 LYS A C 1
ATOM 842 O O . LYS A 1 108 ? -17.301 -3.216 0.002 1.00 95.25 108 LYS A O 1
ATOM 847 N N . ASP A 1 109 ? -16.832 -2.315 2.009 1.00 94.44 109 ASP A N 1
ATOM 848 C CA . ASP A 1 109 ? -18.208 -2.042 2.440 1.00 94.44 109 ASP A CA 1
ATOM 849 C C . ASP A 1 109 ? -18.558 -0.537 2.324 1.00 94.44 109 ASP A C 1
ATOM 851 O O . ASP A 1 109 ? -19.560 -0.096 2.880 1.00 94.44 109 ASP A O 1
ATOM 855 N N . TYR A 1 110 ? -17.713 0.268 1.660 1.00 96.56 110 TYR A N 1
ATOM 856 C CA . TYR A 1 110 ? -17.930 1.700 1.425 1.00 96.56 110 TYR A CA 1
ATOM 857 C C . TYR A 1 110 ? -18.471 1.929 0.008 1.00 96.56 110 TYR A C 1
ATOM 859 O O . TYR A 1 110 ? -17.837 1.543 -0.972 1.00 96.56 110 TYR A O 1
ATOM 867 N N . ASP A 1 111 ? -19.598 2.635 -0.108 1.00 95.62 111 ASP A N 1
ATOM 868 C CA . ASP A 1 111 ? -20.251 2.912 -1.400 1.00 95.62 111 ASP A CA 1
ATOM 869 C C . ASP A 1 111 ? -19.512 3.962 -2.254 1.00 95.62 111 ASP A C 1
ATOM 871 O O . ASP A 1 111 ? -19.757 4.097 -3.452 1.00 95.62 111 ASP A O 1
ATOM 875 N N . ASN A 1 112 ? -18.614 4.740 -1.645 1.00 95.00 112 ASN A N 1
ATOM 876 C CA . ASN A 1 112 ? -17.877 5.838 -2.277 1.00 95.00 112 ASN A CA 1
ATOM 877 C C . ASN A 1 112 ? -16.456 5.445 -2.715 1.00 95.00 112 ASN A C 1
ATOM 879 O O . ASN A 1 112 ? -15.573 6.302 -2.789 1.00 95.00 112 ASN A O 1
ATOM 883 N N . VAL A 1 113 ? -16.222 4.160 -2.989 1.00 97.50 113 VAL A N 1
ATOM 884 C CA . VAL A 1 113 ? -14.899 3.621 -3.323 1.00 97.50 113 VAL A CA 1
ATOM 885 C C . VAL A 1 113 ? -14.913 2.964 -4.697 1.00 97.50 113 VAL A C 1
ATOM 887 O O . VAL A 1 113 ? -15.785 2.163 -5.006 1.00 97.50 113 VAL A O 1
ATOM 890 N N . LEU A 1 114 ? -13.909 3.303 -5.510 1.00 97.69 114 LEU A N 1
ATOM 891 C CA . LEU A 1 114 ? -13.595 2.621 -6.763 1.00 97.69 114 LEU A CA 1
ATOM 892 C C . LEU A 1 114 ? -12.200 2.003 -6.647 1.00 97.69 114 LEU A C 1
ATOM 894 O O . LEU A 1 114 ? -11.204 2.710 -6.472 1.00 97.69 114 LEU A O 1
ATOM 898 N N . SER A 1 115 ? -12.124 0.685 -6.761 1.00 97.75 115 SER A N 1
ATOM 899 C CA . SER A 1 115 ? -10.899 -0.099 -6.647 1.00 97.75 115 SER A CA 1
ATOM 900 C C . SER A 1 115 ? -10.394 -0.549 -8.021 1.00 97.75 115 SER A C 1
ATOM 902 O O . SER A 1 115 ? -11.135 -1.090 -8.839 1.00 97.75 115 SER A O 1
ATOM 904 N N . VAL A 1 116 ? -9.106 -0.320 -8.294 1.00 97.69 116 VAL A N 1
ATOM 905 C CA . VAL A 1 116 ? -8.511 -0.579 -9.615 1.00 97.69 116 VAL A CA 1
ATOM 906 C C . VAL A 1 116 ? -7.220 -1.385 -9.486 1.00 97.69 116 VAL A C 1
ATOM 908 O O . VAL A 1 116 ? -6.283 -0.977 -8.791 1.00 97.69 116 VAL A O 1
ATOM 911 N N . LEU A 1 117 ? -7.137 -2.508 -10.199 1.00 97.12 117 LEU A N 1
ATOM 912 C CA . LEU A 1 117 ? -5.936 -3.330 -10.303 1.00 97.12 117 LEU A CA 1
ATOM 913 C C . LEU A 1 117 ? -5.135 -2.976 -11.557 1.00 97.12 117 LEU A C 1
ATOM 915 O O . LEU A 1 117 ? -5.419 -3.459 -12.640 1.00 97.12 117 LEU A O 1
ATOM 919 N N . ILE A 1 118 ? -4.049 -2.217 -11.403 1.00 96.38 118 ILE A N 1
ATOM 920 C CA . ILE A 1 118 ? -3.150 -1.930 -12.531 1.00 96.38 118 ILE A CA 1
ATOM 921 C C . ILE A 1 118 ? -2.162 -3.086 -12.764 1.00 96.38 118 ILE A C 1
ATOM 923 O O . ILE A 1 118 ? -1.349 -3.437 -11.886 1.00 96.38 118 ILE A O 1
ATOM 927 N N . HIS A 1 119 ? -2.193 -3.636 -13.980 1.00 95.06 119 HIS A N 1
ATOM 928 C CA . HIS A 1 119 ? -1.268 -4.656 -14.469 1.00 95.06 119 HIS A CA 1
ATOM 929 C C . HIS A 1 119 ? -0.742 -4.331 -15.877 1.00 95.06 119 HIS A C 1
ATOM 931 O O . HIS A 1 119 ? -1.286 -3.496 -16.589 1.00 95.06 119 HIS A O 1
ATOM 937 N N . ALA A 1 120 ? 0.366 -4.967 -16.257 1.00 96.25 120 ALA A N 1
ATOM 938 C CA . ALA A 1 120 ? 0.998 -4.808 -17.566 1.00 96.25 120 ALA A CA 1
ATOM 939 C C . ALA A 1 120 ? 1.790 -6.083 -17.915 1.00 96.25 120 ALA A C 1
ATOM 941 O O . ALA A 1 120 ? 2.074 -6.874 -17.006 1.00 96.25 120 ALA A O 1
ATOM 942 N N . PRO A 1 121 ? 2.173 -6.298 -19.188 1.00 96.38 121 PRO A N 1
ATOM 943 C CA . PRO A 1 121 ? 3.108 -7.361 -19.554 1.00 96.38 121 PRO A CA 1
ATOM 944 C C . PRO A 1 121 ? 4.406 -7.293 -18.733 1.00 96.38 121 PRO A C 1
ATOM 946 O O . PRO A 1 121 ? 4.855 -6.207 -18.351 1.00 96.38 121 PRO A O 1
ATOM 949 N N . LEU A 1 122 ? 5.013 -8.451 -18.455 1.00 94.12 122 LEU A N 1
ATOM 950 C CA . LEU A 1 122 ? 6.232 -8.532 -17.639 1.00 94.12 122 LEU A CA 1
ATOM 951 C C . LEU A 1 122 ? 7.392 -7.747 -18.255 1.00 94.12 122 LEU A C 1
ATOM 953 O O . LEU A 1 122 ? 8.041 -7.002 -17.530 1.00 94.12 122 LEU A O 1
ATOM 957 N N . ASP A 1 123 ? 7.573 -7.821 -19.574 1.00 95.25 123 ASP A N 1
ATOM 958 C CA . ASP A 1 123 ? 8.646 -7.108 -20.279 1.00 95.25 123 ASP A CA 1
ATOM 959 C C . ASP A 1 123 ? 8.558 -5.591 -20.068 1.00 95.25 123 ASP A C 1
ATOM 961 O O . ASP A 1 123 ? 9.549 -4.948 -19.725 1.00 95.25 123 ASP A O 1
ATOM 965 N N . PHE A 1 124 ? 7.346 -5.030 -20.144 1.00 96.56 124 PHE A N 1
ATOM 966 C CA . PHE A 1 124 ? 7.104 -3.622 -19.819 1.00 96.56 124 PHE A CA 1
ATOM 967 C C . PHE A 1 124 ? 7.439 -3.320 -18.354 1.00 96.56 124 PHE A C 1
ATOM 969 O O . PHE A 1 124 ? 8.056 -2.304 -18.034 1.00 96.56 124 PHE A O 1
ATOM 976 N N . CYS A 1 125 ? 7.050 -4.210 -17.437 1.00 96.81 125 CYS A N 1
ATOM 977 C CA . CYS A 1 125 ? 7.349 -4.035 -16.020 1.00 96.81 125 CYS A CA 1
ATOM 978 C C . CYS A 1 125 ? 8.854 -4.077 -15.734 1.00 96.81 125 CYS A C 1
ATOM 980 O O . CYS A 1 125 ? 9.312 -3.333 -14.866 1.00 96.81 125 CYS A O 1
ATOM 982 N N . TYR A 1 126 ? 9.610 -4.923 -16.437 1.00 96.12 126 TYR A N 1
ATOM 983 C CA . TYR A 1 126 ? 11.064 -4.997 -16.334 1.00 96.12 126 TYR A CA 1
ATOM 984 C C . TYR A 1 126 ? 11.712 -3.731 -16.886 1.00 96.12 126 TYR A C 1
ATOM 986 O O . TYR A 1 126 ? 12.496 -3.113 -16.172 1.00 96.12 126 TYR A O 1
ATOM 994 N N . GLU A 1 127 ? 11.312 -3.265 -18.070 1.00 95.38 127 GLU A N 1
ATOM 995 C CA . GLU A 1 127 ? 11.791 -1.998 -18.637 1.00 95.38 127 GLU A CA 1
ATOM 996 C C . GLU A 1 127 ? 11.603 -0.836 -17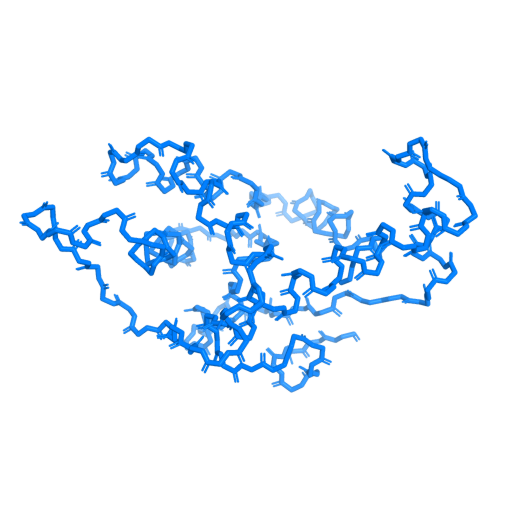.646 1.00 95.38 127 GLU A C 1
ATOM 998 O O . GLU A 1 127 ? 12.562 -0.160 -17.270 1.00 95.38 127 GLU A O 1
ATOM 1003 N N . LYS A 1 128 ? 10.389 -0.667 -17.106 1.00 96.50 128 LYS A N 1
ATOM 1004 C CA . LYS A 1 128 ? 10.094 0.398 -16.131 1.00 96.50 128 LYS A CA 1
ATOM 1005 C C . LYS A 1 128 ? 10.739 0.191 -14.765 1.00 96.50 128 LYS A C 1
ATOM 1007 O O . LYS A 1 128 ? 10.870 1.148 -13.999 1.00 96.50 128 LYS A O 1
ATOM 1012 N N . ALA A 1 129 ? 11.101 -1.039 -14.415 1.00 95.50 129 ALA A N 1
ATOM 1013 C CA . ALA A 1 129 ? 11.878 -1.310 -13.215 1.00 95.50 129 ALA A CA 1
ATOM 1014 C C . ALA A 1 129 ? 13.347 -0.909 -13.412 1.00 95.50 129 ALA A C 1
ATOM 1016 O O . ALA A 1 129 ? 13.897 -0.261 -12.524 1.00 95.50 129 ALA A O 1
ATOM 1017 N N . ALA A 1 130 ? 13.946 -1.218 -14.567 1.00 94.88 130 ALA A N 1
ATOM 1018 C CA . ALA A 1 130 ? 15.332 -0.875 -14.900 1.00 94.88 130 ALA A CA 1
ATOM 1019 C C . ALA A 1 130 ? 15.596 0.639 -14.849 1.00 94.88 130 ALA A C 1
ATOM 1021 O O . ALA A 1 130 ? 16.673 1.071 -14.459 1.00 94.88 130 ALA A O 1
ATOM 1022 N N . GLU A 1 131 ? 14.591 1.459 -15.169 1.00 94.81 131 GLU A N 1
ATOM 1023 C CA . GLU A 1 131 ? 14.671 2.922 -15.039 1.00 94.81 131 GLU A CA 1
ATOM 1024 C C . GLU A 1 131 ? 14.826 3.404 -13.582 1.00 94.81 131 GLU A C 1
ATOM 1026 O O . GLU A 1 131 ? 15.237 4.538 -13.340 1.00 94.81 131 GLU A O 1
ATOM 1031 N N . LYS A 1 132 ? 14.459 2.576 -12.595 1.00 92.25 132 LYS A N 1
ATOM 1032 C CA . LYS A 1 132 ? 14.365 2.959 -11.174 1.00 92.25 132 LYS A CA 1
ATOM 1033 C C . LYS A 1 132 ? 15.394 2.287 -10.279 1.00 92.25 132 LYS A C 1
ATOM 1035 O O . LYS A 1 132 ? 15.615 2.759 -9.164 1.00 92.25 132 LYS A O 1
ATOM 1040 N N . VAL A 1 133 ? 15.965 1.169 -10.714 1.00 92.12 133 VAL A N 1
ATOM 1041 C CA . VAL A 1 133 ? 16.949 0.405 -9.945 1.00 92.12 133 VAL A CA 1
ATOM 1042 C C . VAL A 1 133 ? 18.153 0.084 -10.815 1.00 92.12 133 VAL A C 1
ATOM 1044 O O . VAL A 1 133 ? 18.010 -0.220 -11.993 1.00 92.12 133 VAL A O 1
ATOM 1047 N N . SER A 1 134 ? 19.343 0.084 -10.221 1.00 92.81 134 SER A N 1
ATOM 1048 C CA . SER A 1 134 ? 20.594 -0.262 -10.908 1.00 92.81 134 SER A CA 1
ATOM 1049 C C . SER A 1 134 ? 20.774 -1.782 -11.047 1.00 92.81 134 SER A C 1
ATOM 1051 O O . SER A 1 134 ? 21.800 -2.321 -10.645 1.00 92.81 134 SER A O 1
ATOM 1053 N N . LEU A 1 135 ? 19.756 -2.483 -11.556 1.00 93.94 135 LEU A N 1
ATOM 1054 C CA . LEU A 1 135 ? 19.757 -3.929 -11.805 1.00 93.94 135 LEU A CA 1
ATOM 1055 C C . LEU A 1 135 ? 19.418 -4.195 -13.272 1.00 93.94 135 LEU A C 1
ATOM 1057 O O . LEU A 1 135 ? 18.648 -3.451 -13.876 1.00 93.94 135 LEU A O 1
ATOM 1061 N N . THR A 1 136 ? 19.956 -5.273 -13.842 1.00 93.44 136 THR A N 1
ATOM 1062 C CA . THR A 1 136 ? 19.710 -5.645 -15.246 1.00 93.44 136 THR A CA 1
ATOM 1063 C C . THR A 1 136 ? 19.552 -7.156 -15.409 1.00 93.44 136 THR A C 1
ATOM 1065 O O . THR A 1 136 ? 19.874 -7.926 -14.502 1.00 93.44 136 THR A O 1
ATOM 1068 N N . GLY A 1 137 ? 19.025 -7.581 -16.563 1.00 94.25 137 GLY A N 1
ATOM 1069 C CA . GLY A 1 137 ? 18.867 -8.993 -16.919 1.00 94.25 137 GLY A CA 1
ATOM 1070 C C . GLY A 1 137 ? 18.168 -9.809 -15.829 1.00 94.25 137 GLY A C 1
ATOM 1071 O O . GLY A 1 137 ? 17.182 -9.373 -15.236 1.00 94.25 137 GLY A O 1
ATOM 1072 N N . ARG A 1 138 ? 18.727 -10.980 -15.513 1.00 96.19 138 ARG A N 1
ATOM 1073 C CA . ARG A 1 138 ? 18.148 -11.912 -14.538 1.00 96.19 138 ARG A CA 1
ATOM 1074 C C . ARG A 1 138 ? 18.008 -11.327 -13.130 1.00 96.19 138 ARG A C 1
ATOM 1076 O O . ARG A 1 138 ? 17.034 -11.623 -12.447 1.00 96.19 138 ARG A O 1
ATOM 1083 N N . GLU A 1 139 ? 18.941 -10.482 -12.694 1.00 96.69 139 GLU A N 1
ATOM 1084 C CA . GLU A 1 139 ? 18.873 -9.866 -11.360 1.00 96.69 139 GLU A CA 1
ATOM 1085 C C . GLU A 1 139 ? 17.677 -8.917 -11.236 1.00 96.69 139 GLU A C 1
ATOM 1087 O O . GLU A 1 139 ? 17.021 -8.858 -10.193 1.00 96.69 139 GLU A O 1
ATOM 1092 N N . LEU A 1 140 ? 17.363 -8.199 -12.318 1.00 96.19 140 LEU A N 1
ATOM 1093 C CA . LEU A 1 140 ? 16.187 -7.342 -12.401 1.00 96.19 140 LEU A CA 1
ATOM 1094 C C . LEU A 1 140 ? 14.894 -8.165 -12.389 1.00 96.19 140 LEU A C 1
ATOM 1096 O O . LEU A 1 140 ? 13.967 -7.835 -11.648 1.00 96.19 140 LEU A O 1
ATOM 1100 N N . GLU A 1 141 ? 14.838 -9.243 -13.172 1.00 96.19 141 GLU A N 1
ATOM 1101 C CA . GLU A 1 141 ? 13.687 -10.152 -13.202 1.00 96.19 141 GLU A CA 1
ATOM 1102 C C . GLU A 1 141 ? 13.418 -10.747 -11.815 1.00 96.19 141 GLU A C 1
ATOM 1104 O O . GLU A 1 141 ? 12.301 -10.653 -11.297 1.00 96.19 141 GLU A O 1
ATOM 1109 N N . ASP A 1 142 ? 14.455 -11.288 -11.167 1.00 96.19 142 ASP A N 1
ATOM 1110 C CA . ASP A 1 142 ? 14.377 -11.860 -9.822 1.00 96.19 142 ASP A CA 1
ATOM 1111 C C . ASP A 1 142 ? 13.948 -10.808 -8.792 1.00 96.19 142 ASP A C 1
ATOM 1113 O O . ASP A 1 142 ? 13.123 -11.087 -7.913 1.00 96.19 142 ASP A O 1
ATOM 1117 N N . TYR A 1 143 ? 14.442 -9.573 -8.914 1.00 94.94 143 TYR A N 1
ATOM 1118 C CA . TYR A 1 143 ? 14.013 -8.456 -8.079 1.00 94.94 143 TYR A CA 1
ATOM 1119 C C . TYR A 1 143 ? 12.516 -8.162 -8.244 1.00 94.94 143 TYR A C 1
ATOM 1121 O O . TYR A 1 143 ? 11.785 -8.133 -7.249 1.00 94.94 143 TYR A O 1
ATOM 1129 N N . VAL A 1 144 ? 12.034 -7.979 -9.476 1.00 95.50 144 VAL A N 1
ATOM 1130 C CA . VAL A 1 144 ? 10.624 -7.660 -9.750 1.00 95.50 144 VAL A CA 1
ATOM 1131 C C . VAL A 1 144 ? 9.707 -8.799 -9.302 1.00 95.50 144 VAL A C 1
ATOM 1133 O O . VAL A 1 144 ? 8.702 -8.552 -8.627 1.00 95.50 144 VAL A O 1
ATOM 1136 N N . ASN A 1 145 ? 10.076 -10.045 -9.599 1.00 94.12 145 ASN A N 1
ATOM 1137 C CA . ASN A 1 145 ? 9.330 -11.235 -9.195 1.00 94.12 145 ASN A CA 1
ATOM 1138 C C . ASN A 1 145 ? 9.264 -11.361 -7.669 1.00 94.12 145 ASN A C 1
ATOM 1140 O O . ASN A 1 145 ? 8.192 -11.612 -7.111 1.00 94.12 145 ASN A O 1
ATOM 1144 N N . ARG A 1 146 ? 10.377 -11.105 -6.969 1.00 92.88 146 ARG A N 1
ATOM 1145 C CA . ARG A 1 146 ? 10.412 -11.077 -5.503 1.00 92.88 146 ARG A CA 1
ATOM 1146 C C . ARG A 1 146 ? 9.477 -10.010 -4.942 1.00 92.88 146 ARG A C 1
ATOM 1148 O O . ARG A 1 146 ? 8.700 -10.320 -4.045 1.00 92.88 146 ARG A O 1
ATOM 1155 N N . ILE A 1 147 ? 9.500 -8.783 -5.464 1.00 92.62 147 ILE A N 1
ATOM 1156 C CA . ILE A 1 147 ? 8.612 -7.710 -4.988 1.00 92.62 147 ILE A CA 1
ATOM 1157 C C . ILE A 1 147 ? 7.134 -8.044 -5.242 1.00 92.62 147 ILE A C 1
ATOM 1159 O O . ILE A 1 147 ? 6.297 -7.805 -4.371 1.00 92.62 147 ILE A O 1
ATOM 1163 N N . ASN A 1 148 ? 6.792 -8.596 -6.408 1.00 93.62 148 ASN A N 1
ATOM 1164 C CA . ASN A 1 148 ? 5.415 -9.004 -6.710 1.00 93.62 148 ASN A CA 1
ATOM 1165 C C . ASN A 1 148 ? 4.932 -10.096 -5.753 1.00 93.62 148 ASN A C 1
ATOM 1167 O O . ASN A 1 148 ? 3.869 -9.945 -5.153 1.00 93.62 148 ASN A O 1
ATOM 1171 N N . ARG A 1 149 ? 5.757 -11.122 -5.523 1.00 91.44 149 ARG A N 1
ATOM 1172 C CA . ARG A 1 149 ? 5.475 -12.178 -4.546 1.00 91.44 149 ARG A CA 1
ATOM 1173 C C . ARG A 1 149 ? 5.260 -11.618 -3.142 1.00 91.44 149 ARG A C 1
ATOM 1175 O O . ARG A 1 149 ? 4.319 -12.002 -2.463 1.00 91.44 149 ARG A O 1
ATOM 1182 N N . GLN A 1 150 ? 6.104 -10.684 -2.713 1.00 90.31 150 GLN A N 1
ATOM 1183 C CA . GLN A 1 150 ? 5.984 -10.038 -1.406 1.00 90.31 150 GLN A CA 1
ATOM 1184 C C . GLN A 1 150 ? 4.657 -9.280 -1.240 1.00 90.31 150 GLN A C 1
ATOM 1186 O O . GLN A 1 150 ? 4.069 -9.293 -0.160 1.00 90.31 150 GLN A O 1
ATOM 1191 N N . LYS A 1 151 ? 4.176 -8.617 -2.300 1.00 91.44 151 LYS A N 1
ATOM 1192 C CA . LYS A 1 151 ? 2.873 -7.932 -2.297 1.00 91.44 151 LYS A CA 1
ATOM 1193 C C . LYS A 1 151 ? 1.710 -8.919 -2.246 1.00 91.44 151 LYS A C 1
ATOM 1195 O O . LYS A 1 151 ? 0.763 -8.688 -1.502 1.00 91.44 151 LYS A O 1
ATOM 1200 N N . GLU A 1 152 ? 1.807 -10.012 -2.993 1.00 91.88 152 GLU A N 1
ATOM 1201 C CA . GLU A 1 152 ? 0.808 -11.078 -2.986 1.00 91.88 152 GLU A CA 1
ATOM 1202 C C . GLU A 1 152 ? 0.713 -11.767 -1.619 1.00 91.88 152 GLU A C 1
ATOM 1204 O O . GLU A 1 152 ? -0.384 -11.917 -1.087 1.00 91.88 152 GLU A O 1
ATOM 1209 N N . GLU A 1 153 ? 1.851 -12.125 -1.016 1.00 89.44 153 GLU A N 1
ATOM 1210 C CA . GLU A 1 153 ? 1.909 -12.739 0.316 1.00 89.44 153 GLU A CA 1
ATOM 1211 C C . GLU A 1 153 ? 1.328 -11.799 1.382 1.00 89.44 153 GLU A C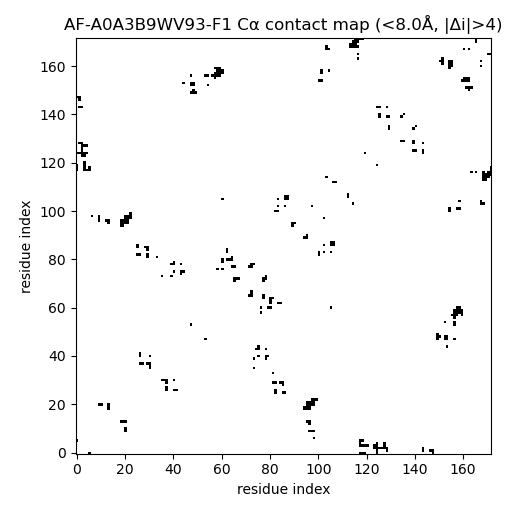 1
ATOM 1213 O O . GLU A 1 153 ? 0.515 -12.229 2.198 1.00 89.44 153 GLU A O 1
ATOM 1218 N N . TYR A 1 154 ? 1.665 -10.505 1.332 1.00 90.62 154 TYR A N 1
ATOM 1219 C CA . TYR A 1 154 ? 1.091 -9.490 2.220 1.00 90.62 154 TYR A CA 1
ATOM 1220 C C . TYR A 1 154 ? -0.433 -9.387 2.074 1.00 90.62 154 TYR A C 1
ATOM 1222 O O . TYR A 1 154 ? -1.157 -9.438 3.068 1.00 90.62 154 TYR A O 1
ATOM 1230 N N . HIS A 1 155 ? -0.931 -9.283 0.840 1.00 93.31 155 HIS A N 1
ATOM 1231 C CA . HIS A 1 155 ? -2.364 -9.194 0.574 1.00 93.31 155 HIS A CA 1
ATOM 1232 C C . HIS A 1 155 ? -3.095 -10.459 1.034 1.00 93.31 155 HIS A C 1
ATOM 1234 O O . HIS A 1 155 ? -4.081 -10.372 1.760 1.00 93.31 155 HIS A O 1
ATOM 1240 N N . MET A 1 156 ? -2.589 -11.644 0.687 1.00 92.12 156 MET A N 1
ATOM 1241 C CA . MET A 1 156 ? -3.160 -12.923 1.117 1.00 92.12 156 MET A CA 1
ATOM 1242 C C . MET A 1 156 ? -3.185 -13.054 2.645 1.00 92.12 156 MET A C 1
ATOM 1244 O O . MET A 1 156 ? -4.166 -13.548 3.201 1.00 92.12 156 MET A O 1
ATOM 1248 N N . PHE A 1 157 ? -2.136 -12.601 3.333 1.00 90.94 157 PHE A N 1
ATOM 1249 C CA . PHE A 1 157 ? -2.034 -12.678 4.789 1.00 90.94 157 PHE A CA 1
ATOM 1250 C C . PHE A 1 157 ? -3.120 -11.857 5.503 1.00 90.94 157 PHE A C 1
ATOM 1252 O O . PHE A 1 157 ? -3.725 -12.360 6.455 1.00 90.94 157 PHE A O 1
ATOM 1259 N N . TYR A 1 158 ? -3.391 -10.634 5.028 1.00 92.31 158 TYR A N 1
ATOM 1260 C CA . TYR A 1 158 ? -4.333 -9.702 5.667 1.00 92.31 158 TYR A CA 1
ATOM 1261 C C . TYR A 1 158 ? -5.767 -9.763 5.127 1.00 92.31 158 TYR A C 1
ATOM 1263 O O . TYR A 1 158 ? -6.702 -9.426 5.851 1.00 92.31 158 TYR A O 1
ATOM 1271 N N . THR A 1 159 ? -5.974 -10.209 3.888 1.00 93.31 159 THR A N 1
ATOM 1272 C CA . THR A 1 159 ? -7.313 -10.271 3.264 1.00 93.31 159 THR A CA 1
ATOM 1273 C C . THR A 1 159 ? -7.836 -11.699 3.135 1.00 93.31 159 THR A C 1
ATOM 1275 O O . THR A 1 159 ? -9.038 -11.924 3.015 1.00 93.31 159 THR A O 1
ATOM 1278 N N . GLY A 1 160 ? -6.938 -12.688 3.128 1.00 92.88 160 GLY A N 1
ATOM 1279 C CA . GLY A 1 160 ? -7.263 -14.067 2.783 1.00 92.88 160 GLY A CA 1
ATOM 1280 C C . GLY A 1 160 ? -7.575 -14.296 1.300 1.00 92.88 160 GLY A C 1
ATOM 1281 O O . GLY A 1 160 ? -7.960 -15.421 0.970 1.00 92.88 160 GLY A O 1
ATOM 1282 N N . ARG A 1 161 ? -7.414 -13.283 0.432 1.00 93.25 161 ARG A N 1
ATOM 1283 C CA . ARG A 1 161 ? -7.771 -13.309 -0.995 1.00 93.25 161 ARG A CA 1
ATOM 1284 C C . ARG A 1 161 ? -6.534 -13.216 -1.908 1.00 93.25 161 ARG A C 1
ATOM 1286 O O . ARG A 1 161 ? -5.560 -12.550 -1.542 1.00 93.25 161 ARG A O 1
ATOM 1293 N N . PRO A 1 162 ? -6.544 -13.848 -3.101 1.00 93.81 162 PRO A N 1
ATOM 1294 C CA . PRO A 1 162 ? -5.467 -13.692 -4.081 1.00 93.81 162 PRO A CA 1
ATOM 1295 C C . PRO A 1 162 ? -5.387 -12.254 -4.599 1.00 93.81 162 PRO A C 1
ATOM 1297 O O . PRO A 1 162 ? -6.402 -11.676 -4.976 1.00 93.81 162 PRO A O 1
ATOM 1300 N N . TRP A 1 163 ? -4.184 -11.683 -4.647 1.00 94.06 163 TRP A N 1
ATOM 1301 C CA . TRP A 1 163 ? -3.996 -10.279 -5.033 1.00 94.06 163 TRP A CA 1
ATOM 1302 C C . TRP A 1 163 ? -4.362 -9.989 -6.496 1.00 94.06 163 TRP A C 1
ATOM 1304 O O . TRP A 1 163 ? -4.879 -8.926 -6.799 1.00 94.06 163 TRP A O 1
ATOM 1314 N N . TYR A 1 164 ? -4.121 -10.933 -7.407 1.00 93.31 164 TYR A N 1
ATOM 1315 C CA . TYR A 1 164 ? -4.380 -10.761 -8.844 1.00 93.31 164 TYR A CA 1
ATOM 1316 C C . TYR A 1 164 ? -5.777 -11.211 -9.291 1.00 93.31 164 TYR A C 1
ATOM 1318 O O . TYR A 1 164 ? -6.055 -11.259 -10.487 1.00 93.31 164 TYR A O 1
ATOM 1326 N N . ASP A 1 165 ? -6.657 -11.576 -8.359 1.00 94.50 165 ASP A N 1
ATOM 1327 C CA . ASP A 1 165 ? -8.024 -11.948 -8.708 1.00 94.50 165 ASP A CA 1
ATOM 1328 C C . ASP A 1 165 ? -8.834 -10.690 -9.034 1.00 94.50 165 ASP A C 1
ATOM 1330 O O . ASP A 1 165 ? -9.154 -9.904 -8.141 1.00 94.50 165 ASP A O 1
ATOM 1334 N N . ALA A 1 166 ? -9.171 -10.513 -10.314 1.00 93.75 166 ALA A N 1
ATOM 1335 C CA . ALA A 1 166 ? -9.921 -9.360 -10.809 1.00 93.75 166 ALA A CA 1
ATOM 1336 C C . ALA A 1 166 ? -11.272 -9.171 -10.096 1.00 93.75 166 ALA A C 1
ATOM 1338 O O . ALA A 1 166 ? -11.748 -8.051 -10.002 1.00 93.75 166 ALA A O 1
ATOM 1339 N N . ARG A 1 167 ? -11.858 -10.231 -9.517 1.00 95.06 167 ARG A N 1
ATOM 1340 C CA . ARG A 1 167 ? -13.119 -10.155 -8.753 1.00 95.06 167 ARG A CA 1
ATOM 1341 C C . ARG A 1 167 ? -12.994 -9.393 -7.430 1.00 95.06 167 ARG A C 1
ATOM 1343 O O . ARG A 1 167 ? -14.006 -9.142 -6.784 1.00 95.06 167 ARG A O 1
ATOM 1350 N N . ASN A 1 168 ? -11.774 -9.080 -6.993 1.00 94.50 168 ASN A N 1
ATOM 1351 C CA . ASN A 1 168 ? -11.530 -8.229 -5.828 1.00 94.50 168 ASN A CA 1
ATOM 1352 C C . ASN A 1 168 ? -11.545 -6.733 -6.162 1.00 94.50 168 ASN A C 1
ATOM 1354 O O . ASN A 1 168 ? -11.396 -5.935 -5.240 1.00 94.50 168 ASN A O 1
ATOM 1358 N N . TYR A 1 169 ? -11.671 -6.372 -7.442 1.00 97.38 169 TYR A N 1
ATOM 1359 C CA . TYR A 1 169 ? -11.560 -5.006 -7.936 1.00 97.38 169 TYR A CA 1
ATOM 1360 C C . TYR A 1 169 ? -12.741 -4.656 -8.839 1.00 97.38 169 TYR A C 1
ATOM 1362 O O . TYR A 1 169 ? -13.358 -5.538 -9.435 1.00 97.38 169 TYR A O 1
ATOM 1370 N N . ASP A 1 170 ? -13.009 -3.364 -8.990 1.00 97.69 170 ASP A N 1
ATOM 1371 C CA . ASP A 1 170 ? -14.043 -2.864 -9.900 1.00 97.69 170 ASP A CA 1
ATOM 1372 C C . ASP A 1 170 ? -13.534 -2.772 -11.347 1.00 97.69 170 ASP A C 1
ATOM 1374 O O . ASP A 1 170 ? -14.310 -2.884 -12.297 1.00 97.69 170 ASP A O 1
ATOM 1378 N N . LEU A 1 171 ? -12.221 -2.574 -11.525 1.00 96.69 171 LEU A N 1
ATOM 1379 C CA . LEU A 1 171 ? -11.563 -2.451 -12.828 1.00 96.69 171 LEU A CA 1
ATOM 1380 C C . LEU A 1 171 ? -10.148 -3.059 -12.814 1.00 96.69 171 LEU A C 1
ATOM 1382 O O . LEU A 1 171 ? -9.436 -2.954 -11.811 1.00 96.69 171 LEU A O 1
ATOM 1386 N N . CYS A 1 172 ? -9.718 -3.640 -13.938 1.00 92.00 172 CYS A N 1
ATOM 1387 C CA . CYS A 1 172 ? -8.356 -4.131 -14.175 1.00 92.00 172 CYS A CA 1
ATOM 1388 C C . CYS A 1 172 ? -7.838 -3.739 -15.564 1.00 92.00 172 CYS A C 1
ATOM 1390 O O . CYS A 1 172 ? -8.644 -3.818 -16.522 1.00 92.00 172 CYS A O 1
#

Solvent-accessible surface area (backbone atoms only — not comparable to full-atom values): 9858 Å² total; per-residue (Å²): 89,68,39,35,49,46,68,57,53,46,50,54,49,17,64,73,69,73,34,54,71,42,55,72,59,47,51,50,54,25,18,68,75,68,72,45,65,50,67,59,51,55,51,37,56,50,49,52,48,71,41,79,69,52,77,75,54,69,59,58,73,81,83,69,73,58,54,84,91,43,93,57,35,83,31,59,68,29,46,48,36,40,39,47,50,48,54,51,50,44,68,75,73,46,76,65,39,74,57,63,92,55,47,54,69,72,45,64,90,46,92,90,65,87,38,70,49,48,67,63,60,65,68,58,17,48,56,53,37,44,79,75,41,102,46,60,72,68,61,33,51,54,50,48,52,49,53,39,50,27,51,33,50,42,33,27,24,38,65,69,42,71,66,84,46,63,90,72,36,81,43,109

pLDDT: mean 91.6, std 8.6, range [53.41, 98.44]

Radius of gyration: 16.43 Å; Cα contacts (8 Å, |Δi|>4): 205; chains: 1; bounding box: 41×39×48 Å

Mean predicted aligned error: 4.16 Å

Sequence (172 aa):
MYGSGGRTVAGMLSERLGIPFYDKDLVRLASEDSGINEALFVNADEKVRNSKIFRIAKSVYNGEIIPPESKDFTSNRNLFNFQAKIIKKLAETESCVIVGRCAEYVLKDYDNVLSVLIHAPLDFCYEKAAEKVSLTGRELEDYVNRINRQKEEYHMFYTGRPWYDARNYDLC